Protein AF-A0A7C6FHM4-F1 (afdb_monomer)

Solvent-accessible surface area (backbone atoms only — not comparable to full-atom values): 5747 Å² total; per-residue (Å²): 124,73,86,56,59,83,72,58,63,70,88,65,47,48,72,46,98,88,70,50,69,44,58,54,67,61,53,51,49,55,49,48,68,76,41,45,89,81,53,79,76,85,81,74,75,78,81,74,89,76,47,67,63,65,57,91,90,57,81,46,37,68,28,92,92,43,61,34,72,68,59,45,59,49,34,51,73,76,38,51,66,61,40,53,43,46,60,65,32,91

Sequence (90 aa):
PDLLETKFDKAKLSITEDGTIFGIDEQLTSIKEAYKDLFTPAVVGREPNNTGGTPPGVKNPWSKEHFNLTEQGRLIRKDPALAKQLKNSK

Secondary structure (DSSP, 8-state):
-GGGGGGS-GGG-EE-TTS-EESHHHHHHHHHHHTGGGS----PPPPP----PPPTT---TTSSSS--HHHHHHHHHH-HHHHHHHHH--

pLDDT: mean 82.82, std 9.52, range [57.06, 95.31]

Mean predicted aligned error: 14.18 Å

Foldseek 3Di:
DVPCPVQDDPVQWDADPVRDIPPPVVSVVVCCVVCVVVDDPPPDDDDPLPLPADPPPDQLCLDPVRPDPVVLVVCCVPPVPVSVSSNSND

Radius of gyration: 27.45 Å; Cα contacts (8 Å, |Δi|>4): 52; chains: 1; bounding box: 51×37×61 Å

Structure (mmCIF, N/CA/C/O backbone):
data_AF-A0A7C6FHM4-F1
#
_entry.id   AF-A0A7C6FHM4-F1
#
loop_
_atom_site.group_PDB
_atom_site.id
_atom_site.type_symbol
_atom_site.label_atom_id
_atom_site.label_alt_id
_atom_site.label_comp_id
_atom_site.label_asym_id
_atom_site.label_entity_id
_atom_site.label_seq_id
_atom_site.pdbx_PDB_ins_code
_atom_site.Cartn_x
_atom_site.Cartn_y
_atom_site.Cartn_z
_atom_site.occupancy
_atom_site.B_iso_or_equiv
_atom_site.auth_seq_id
_atom_site.auth_comp_id
_atom_site.auth_asym_id
_atom_site.auth_atom_id
_atom_site.pdbx_PDB_model_num
ATOM 1 N N . PRO A 1 1 ? -18.347 -17.704 12.439 1.00 58.41 1 PRO A N 1
ATOM 2 C CA . PRO A 1 1 ? -18.403 -16.306 12.948 1.00 58.41 1 PRO A CA 1
ATOM 3 C C . PRO A 1 1 ? -18.832 -16.193 14.421 1.00 58.41 1 PRO A C 1
ATOM 5 O O . PRO A 1 1 ? -18.400 -15.265 15.087 1.00 58.41 1 PRO A O 1
ATOM 8 N N . ASP A 1 2 ? -19.583 -17.171 14.935 1.00 70.06 2 ASP A N 1
ATOM 9 C CA . ASP A 1 2 ? -20.155 -17.198 16.297 1.00 70.06 2 ASP A CA 1
ATOM 10 C C . ASP A 1 2 ? -19.128 -17.121 17.460 1.00 70.06 2 ASP A C 1
ATOM 12 O O . ASP A 1 2 ? -19.397 -16.612 18.545 1.00 70.06 2 ASP A O 1
ATOM 16 N N . LEU A 1 3 ? -17.882 -17.559 17.229 1.00 82.44 3 LEU A N 1
ATOM 17 C CA . LEU A 1 3 ? -16.831 -17.623 18.259 1.00 82.44 3 LEU A CA 1
ATOM 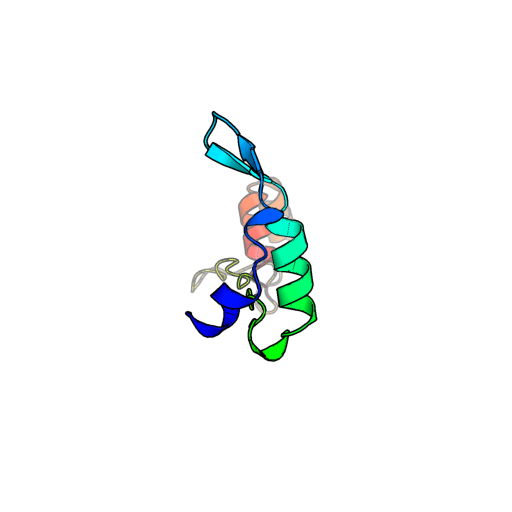18 C C . LEU A 1 3 ? -16.512 -16.265 18.917 1.00 82.44 3 LEU A C 1
ATOM 20 O O . LEU A 1 3 ? -16.144 -16.220 20.092 1.00 82.44 3 LEU A O 1
ATOM 24 N N . LEU A 1 4 ? -16.633 -15.164 18.169 1.00 82.50 4 LEU A N 1
ATOM 25 C CA . LEU A 1 4 ? -16.287 -13.821 18.647 1.00 82.50 4 LEU A CA 1
ATOM 26 C C . LEU A 1 4 ? -17.490 -13.041 19.185 1.00 82.50 4 LEU A C 1
ATOM 28 O O . LEU A 1 4 ? -17.293 -12.024 19.842 1.00 82.50 4 LEU A O 1
ATOM 32 N N . GLU A 1 5 ? -18.720 -13.512 18.970 1.00 81.62 5 GLU A N 1
ATOM 33 C CA . GLU A 1 5 ? -19.932 -12.791 19.385 1.00 81.62 5 GLU A CA 1
ATOM 34 C C . GLU A 1 5 ? -20.012 -12.627 20.906 1.00 81.62 5 GLU A C 1
ATOM 36 O O . GLU A 1 5 ? -20.423 -11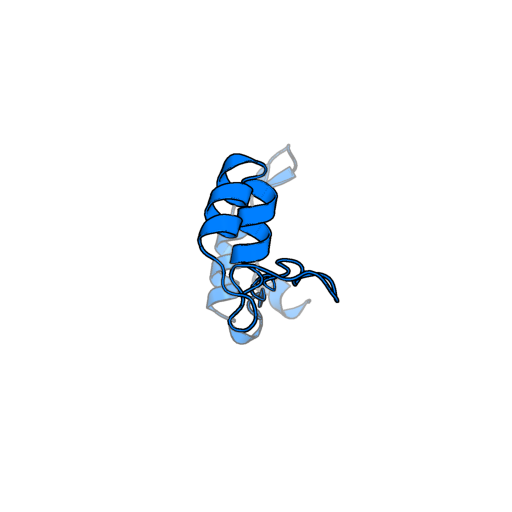.583 21.406 1.00 81.62 5 GLU A O 1
ATOM 41 N N . THR A 1 6 ? -19.522 -13.624 21.647 1.00 83.19 6 THR A N 1
ATOM 42 C CA . THR A 1 6 ? -19.439 -13.597 23.11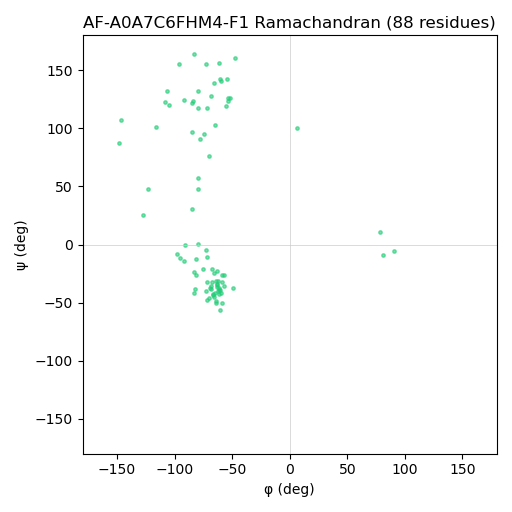7 1.00 83.19 6 THR A CA 1
ATOM 43 C C . THR A 1 6 ? -18.364 -12.654 23.665 1.00 83.19 6 THR A C 1
ATOM 45 O O . THR A 1 6 ? -18.316 -12.420 24.871 1.00 83.19 6 THR A O 1
ATOM 48 N N . LYS A 1 7 ? -17.474 -12.131 22.809 1.00 84.38 7 LYS A N 1
ATOM 49 C CA . LYS A 1 7 ? -16.396 -11.210 23.202 1.00 84.38 7 LYS A CA 1
ATOM 50 C C . LYS A 1 7 ? -16.800 -9.744 23.100 1.00 84.38 7 LYS A C 1
ATOM 52 O O . LYS A 1 7 ? -16.109 -8.906 23.671 1.00 84.38 7 LYS A O 1
ATOM 57 N N . PHE A 1 8 ? -17.904 -9.449 22.418 1.00 87.19 8 PHE A N 1
ATOM 58 C CA . PHE A 1 8 ? -18.467 -8.108 22.377 1.00 87.19 8 PHE A CA 1
ATOM 59 C C . PHE A 1 8 ? -19.352 -7.863 23.597 1.00 87.19 8 PHE A C 1
ATOM 61 O O . PHE A 1 8 ? -20.324 -8.577 23.850 1.00 87.19 8 PHE A O 1
ATOM 68 N N . ASP A 1 9 ? -19.027 -6.811 24.338 1.00 85.69 9 ASP A N 1
ATOM 69 C CA . ASP A 1 9 ? -19.827 -6.333 25.452 1.00 85.69 9 ASP A CA 1
ATOM 70 C C . ASP A 1 9 ? -20.916 -5.397 24.923 1.00 85.69 9 ASP A C 1
ATOM 72 O O . ASP A 1 9 ? -20.693 -4.206 24.684 1.00 85.69 9 ASP A O 1
ATOM 76 N N . LYS A 1 10 ? -22.111 -5.962 24.731 1.00 82.56 10 LYS A N 1
ATOM 77 C CA . LYS A 1 10 ? -23.289 -5.247 24.223 1.00 82.56 10 LYS A CA 1
ATOM 78 C C . LYS A 1 10 ? -23.757 -4.133 25.163 1.00 82.56 10 LYS A C 1
ATOM 80 O O . LYS A 1 10 ? -24.402 -3.205 24.694 1.00 82.56 10 LYS A O 1
ATOM 85 N N . ALA A 1 11 ? -23.427 -4.193 26.457 1.00 82.62 11 ALA A N 1
ATOM 86 C CA . ALA A 1 11 ? -23.793 -3.150 27.416 1.00 82.62 11 ALA A CA 1
ATOM 87 C C . ALA A 1 11 ? -22.923 -1.890 27.273 1.00 82.62 11 ALA A C 1
ATOM 89 O O . ALA A 1 11 ? -23.329 -0.809 27.690 1.00 82.62 11 ALA A O 1
ATOM 90 N N . LYS A 1 12 ? -21.737 -2.024 26.668 1.00 79.88 12 LYS A N 1
ATOM 91 C CA . LYS A 1 12 ? -20.822 -0.912 26.374 1.00 79.88 12 LYS A CA 1
ATOM 92 C C . LYS A 1 12 ? -21.033 -0.293 24.992 1.00 79.88 12 LYS A C 1
ATOM 94 O O . LYS A 1 12 ? -20.314 0.637 24.638 1.00 79.88 12 LYS A O 1
ATOM 99 N N . LEU A 1 13 ? -21.982 -0.805 24.210 1.00 84.69 13 LEU A N 1
ATOM 100 C CA . LEU A 1 13 ? -22.345 -0.236 22.917 1.00 84.69 13 LEU A CA 1
ATOM 101 C C . LEU A 1 13 ? -23.491 0.754 23.113 1.00 84.69 13 LEU A C 1
ATOM 103 O O . LEU A 1 13 ? -24.539 0.394 23.648 1.00 84.69 13 LEU A O 1
ATOM 107 N N . SER A 1 14 ? -23.305 1.992 22.663 1.00 81.69 14 SER A N 1
ATOM 108 C CA . SER A 1 14 ? -24.382 2.980 22.604 1.00 81.69 14 SER A CA 1
ATOM 109 C C . SER A 1 14 ? -24.805 3.195 21.158 1.00 81.69 14 SER A C 1
ATOM 111 O O . SER A 1 14 ? -23.974 3.359 20.266 1.00 81.69 14 SER A O 1
ATOM 113 N N . ILE A 1 15 ? -26.115 3.153 20.930 1.00 84.56 15 ILE A N 1
ATOM 114 C CA . ILE A 1 15 ? -26.733 3.348 19.619 1.00 84.56 15 ILE A CA 1
ATOM 115 C C . ILE A 1 15 ? -27.417 4.709 19.659 1.00 84.56 15 ILE A C 1
ATOM 117 O O . ILE A 1 15 ? -28.243 4.949 20.542 1.00 84.56 15 ILE A O 1
ATOM 121 N N . THR A 1 16 ? -27.060 5.607 18.746 1.00 83.44 16 THR A N 1
ATOM 122 C CA . THR A 1 16 ? -27.777 6.878 18.587 1.00 83.44 16 THR A CA 1
ATOM 123 C C . THR A 1 16 ? -29.017 6.714 17.720 1.00 83.44 16 THR A C 1
ATOM 125 O O . THR A 1 16 ? -29.159 5.731 16.995 1.00 83.44 16 THR A O 1
ATOM 128 N N . GLU A 1 17 ? -29.916 7.698 17.777 1.00 78.06 17 GLU A N 1
ATOM 129 C CA . GLU A 1 17 ? -31.155 7.730 16.984 1.00 78.06 17 GLU A CA 1
ATOM 130 C C . GLU A 1 17 ? -30.893 7.653 15.467 1.00 78.06 17 GLU A C 1
ATOM 132 O O . GLU A 1 17 ? -31.701 7.098 14.728 1.00 78.06 17 GLU A O 1
ATOM 137 N N . ASP A 1 18 ? -29.712 8.095 15.024 1.00 81.06 18 ASP A N 1
ATOM 138 C CA . ASP A 1 18 ? -29.251 8.023 13.632 1.00 81.06 18 ASP A CA 1
ATOM 139 C C . ASP A 1 18 ? -28.713 6.635 13.226 1.00 81.06 18 ASP A C 1
ATOM 141 O O . ASP A 1 18 ? -28.238 6.444 12.107 1.00 81.06 18 ASP A O 1
ATOM 145 N N . GLY A 1 19 ? -28.724 5.660 14.142 1.00 79.81 19 GLY A N 1
ATOM 146 C CA . GLY A 1 19 ? -28.215 4.305 13.914 1.00 79.81 19 GLY A CA 1
ATOM 147 C C . GLY A 1 19 ? -26.690 4.176 13.990 1.00 79.81 19 GLY A C 1
ATOM 148 O O . GLY A 1 19 ? -26.147 3.129 13.635 1.00 79.81 19 GLY A O 1
ATOM 149 N N . THR A 1 20 ? -25.983 5.208 14.464 1.00 82.75 20 THR A N 1
ATOM 150 C CA . THR A 1 20 ? -24.530 5.139 14.688 1.00 82.75 20 THR A CA 1
ATOM 151 C C . THR A 1 20 ? -24.241 4.411 15.998 1.00 82.75 20 THR A C 1
ATOM 153 O O . THR A 1 20 ? -24.839 4.710 17.031 1.00 82.75 20 THR A O 1
ATOM 156 N N . ILE A 1 21 ? -23.318 3.449 15.957 1.00 85.31 21 ILE A N 1
ATOM 157 C CA . ILE A 1 21 ? -22.922 2.639 17.113 1.00 85.31 21 ILE A CA 1
ATOM 158 C C . ILE A 1 21 ? -21.561 3.125 17.612 1.00 85.31 21 ILE A C 1
ATOM 160 O O . ILE A 1 21 ? -20.574 3.055 16.882 1.00 85.31 21 ILE A O 1
ATOM 164 N N . PHE A 1 22 ? -21.491 3.577 18.860 1.00 86.31 22 PHE A N 1
ATOM 165 C CA . PHE A 1 22 ? -20.240 3.955 19.518 1.00 86.31 22 PHE A CA 1
ATOM 166 C C . PHE A 1 22 ? -19.686 2.811 20.375 1.00 86.31 22 PHE A C 1
ATOM 168 O O . PHE A 1 22 ? -20.415 1.924 20.820 1.00 86.31 22 PHE A O 1
ATOM 175 N N . GLY A 1 23 ? -18.367 2.821 20.596 1.00 85.00 23 GLY A N 1
ATOM 176 C CA . GLY A 1 23 ? -17.659 1.817 21.404 1.00 85.00 23 GLY A CA 1
ATOM 177 C C . GLY A 1 23 ? -17.351 0.504 20.675 1.00 85.00 23 GLY A C 1
ATOM 178 O O . GLY A 1 23 ? -16.582 -0.312 21.181 1.00 85.00 23 GLY A O 1
ATOM 179 N N . ILE A 1 24 ? -17.891 0.303 19.469 1.00 89.75 24 ILE A N 1
ATOM 180 C CA . ILE A 1 24 ? -17.642 -0.905 18.673 1.00 89.75 24 ILE A CA 1
ATOM 181 C C . ILE A 1 24 ? -16.196 -0.984 18.165 1.00 89.75 24 ILE A C 1
ATOM 183 O O . ILE A 1 24 ? -15.598 -2.059 18.191 1.00 89.75 24 ILE A O 1
ATOM 187 N N . ASP A 1 25 ? -15.605 0.147 17.773 1.00 88.25 25 ASP A N 1
ATOM 188 C CA . ASP A 1 25 ? -14.242 0.200 17.231 1.00 88.25 25 ASP A CA 1
ATOM 189 C C . ASP A 1 25 ? -13.177 -0.111 18.288 1.00 88.25 25 ASP A C 1
ATOM 191 O O . ASP A 1 25 ? -12.195 -0.803 18.006 1.00 88.25 25 ASP A O 1
ATOM 195 N N . GLU A 1 26 ? -13.386 0.355 19.522 1.00 89.62 26 GLU A N 1
ATOM 196 C CA . GLU A 1 26 ? -12.500 0.075 20.655 1.00 89.62 26 GLU A CA 1
ATOM 197 C C . GLU A 1 26 ? -12.496 -1.425 20.967 1.00 89.62 26 GLU A C 1
ATOM 199 O O . GLU A 1 26 ? -11.439 -2.058 20.990 1.00 89.62 26 GLU A O 1
ATOM 204 N N . GLN A 1 27 ? -13.686 -2.025 21.094 1.00 90.25 27 GLN A N 1
ATOM 205 C CA . GLN A 1 27 ? -13.821 -3.464 21.326 1.00 90.25 27 GLN A CA 1
ATOM 206 C C . GLN A 1 27 ? -13.234 -4.288 20.175 1.00 90.25 27 GLN A C 1
ATOM 208 O O . GLN A 1 27 ? -12.518 -5.264 20.411 1.00 90.25 27 GLN A O 1
ATOM 213 N N . LEU A 1 28 ? -13.485 -3.885 18.925 1.00 89.69 28 LEU A N 1
ATOM 214 C CA . LEU A 1 28 ? -12.930 -4.552 17.751 1.00 89.69 28 LEU A CA 1
ATOM 215 C C . LEU A 1 28 ? -11.398 -4.494 17.741 1.00 89.69 28 LEU A C 1
ATOM 217 O O . LEU A 1 28 ? -10.755 -5.477 17.373 1.00 89.69 28 LEU A O 1
ATOM 221 N N . THR A 1 29 ? -10.810 -3.371 18.154 1.00 89.69 29 THR A N 1
ATOM 222 C CA . THR A 1 29 ? -9.354 -3.209 18.254 1.00 89.69 29 THR A CA 1
ATOM 223 C C . THR A 1 29 ? -8.777 -4.157 19.301 1.00 89.69 29 THR A C 1
ATOM 225 O O . THR A 1 29 ? -7.874 -4.929 18.982 1.00 89.69 29 THR A O 1
ATOM 228 N N . SER A 1 30 ? -9.357 -4.208 20.504 1.00 89.44 30 SER A N 1
ATOM 229 C CA . SER A 1 30 ? -8.921 -5.142 21.551 1.00 89.44 30 SER A CA 1
ATOM 230 C C . SER A 1 30 ? -9.047 -6.612 21.130 1.00 89.44 30 SER A C 1
ATOM 232 O O . SER A 1 30 ? -8.155 -7.414 21.404 1.00 89.44 30 SER A O 1
ATOM 234 N N . ILE A 1 31 ? -10.118 -6.984 20.420 1.00 89.44 31 ILE A N 1
ATOM 235 C CA . ILE A 1 31 ? -10.302 -8.347 19.895 1.00 89.44 31 ILE A CA 1
ATOM 236 C C . ILE A 1 31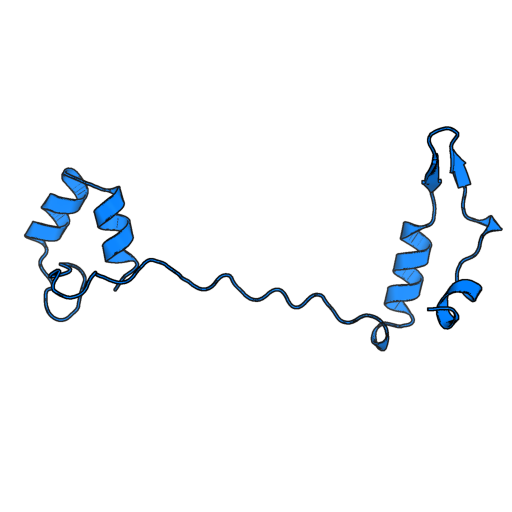 ? -9.259 -8.659 18.810 1.00 89.44 31 ILE A C 1
ATOM 238 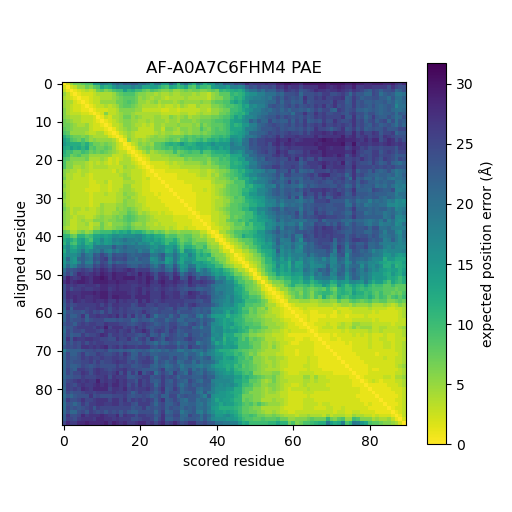O O . ILE A 1 31 ? -8.671 -9.740 18.822 1.00 89.44 31 ILE A O 1
ATOM 242 N N . LYS A 1 32 ? -8.976 -7.723 17.896 1.00 88.69 32 LYS A N 1
ATOM 243 C CA . LYS A 1 32 ? -7.928 -7.892 16.873 1.00 88.69 32 LYS A CA 1
ATOM 244 C C . LYS A 1 32 ? -6.541 -8.073 17.482 1.00 88.69 32 LYS A C 1
ATOM 246 O O . LYS A 1 32 ? -5.757 -8.869 16.974 1.00 88.69 32 LYS A O 1
ATOM 251 N N . GLU A 1 33 ? -6.240 -7.367 18.568 1.00 87.38 33 GLU A N 1
ATOM 252 C CA . GLU A 1 33 ? -4.967 -7.505 19.276 1.00 87.38 33 GLU A CA 1
ATOM 253 C C . GLU A 1 33 ? -4.853 -8.812 20.063 1.00 87.38 33 GLU A C 1
ATOM 255 O O . GLU A 1 33 ? -3.786 -9.427 20.056 1.00 87.38 33 GLU A O 1
ATOM 260 N N . ALA A 1 34 ? -5.934 -9.250 20.714 1.00 88.88 34 ALA A N 1
ATOM 261 C CA . ALA A 1 34 ? -5.956 -10.487 21.492 1.00 88.88 34 ALA A CA 1
ATOM 262 C C . ALA A 1 34 ? -5.935 -11.746 20.609 1.00 88.88 34 ALA A C 1
ATOM 264 O O . ALA A 1 34 ? -5.362 -12.760 21.000 1.00 88.88 34 ALA A O 1
ATOM 265 N N . TYR A 1 35 ? -6.534 -11.681 19.415 1.00 88.38 35 TYR A N 1
ATOM 266 C CA . TYR A 1 35 ? -6.695 -12.822 18.510 1.00 88.38 35 TYR A CA 1
ATOM 267 C C . TYR A 1 35 ? -6.087 -12.561 17.127 1.00 88.38 35 TYR A C 1
ATOM 269 O O . TYR A 1 35 ? -6.732 -12.820 16.113 1.00 88.38 35 TYR A O 1
ATOM 277 N N . LYS A 1 36 ? -4.848 -12.056 17.069 1.00 86.56 36 LYS A N 1
ATOM 278 C CA . LYS A 1 36 ? -4.158 -11.692 15.811 1.00 86.56 36 LYS A CA 1
ATOM 279 C C . LYS A 1 36 ? -4.200 -12.793 14.750 1.00 86.56 36 LYS A C 1
ATOM 281 O O . LYS A 1 36 ? -4.402 -12.493 13.581 1.00 86.56 36 LYS A O 1
ATOM 286 N N . ASP A 1 37 ? -4.094 -14.053 15.161 1.00 84.75 37 ASP A N 1
ATOM 287 C CA . ASP A 1 37 ? -4.099 -15.204 14.251 1.00 84.75 37 ASP A CA 1
ATOM 288 C C . ASP A 1 37 ? -5.452 -15.430 13.551 1.00 84.75 37 ASP A C 1
ATOM 290 O O . ASP A 1 37 ? -5.507 -16.054 12.494 1.00 84.75 37 ASP A O 1
ATOM 294 N N . LEU A 1 38 ? -6.551 -14.906 14.109 1.00 87.44 38 LEU A N 1
ATOM 295 C CA . LEU A 1 38 ? -7.878 -14.961 13.487 1.00 87.44 38 LEU A CA 1
ATOM 296 C C . LEU A 1 38 ? -8.083 -13.865 12.432 1.00 87.44 38 LEU A C 1
ATOM 298 O O . LEU A 1 38 ? -9.049 -13.924 11.670 1.00 87.44 38 LEU A O 1
ATOM 302 N N . PHE A 1 39 ? -7.193 -12.870 12.375 1.00 86.94 39 PHE A N 1
ATOM 303 C CA . PHE A 1 39 ? -7.271 -11.752 11.443 1.00 86.94 39 PHE A CA 1
ATOM 304 C C . PHE A 1 39 ? -6.079 -11.784 10.493 1.00 86.94 39 PHE A C 1
ATOM 306 O O . PHE A 1 39 ? -4.981 -11.330 10.807 1.00 86.94 39 PHE A O 1
ATOM 313 N N . THR A 1 40 ? -6.301 -12.271 9.277 1.00 79.88 40 THR A N 1
ATOM 314 C CA . THR A 1 40 ? -5.299 -12.142 8.219 1.00 79.88 40 THR A CA 1
ATOM 315 C C . THR A 1 40 ? -5.169 -10.673 7.811 1.00 79.88 40 THR A C 1
ATOM 317 O O . THR A 1 40 ? -6.189 -10.054 7.484 1.00 79.88 40 THR A O 1
ATOM 320 N N . PRO A 1 41 ? -3.954 -10.093 7.784 1.00 78.31 41 PRO A N 1
ATOM 321 C CA . PRO A 1 41 ? -3.768 -8.755 7.246 1.00 78.31 41 PRO A CA 1
ATOM 322 C C . PRO A 1 41 ? -4.197 -8.736 5.778 1.00 78.31 41 PRO A C 1
ATOM 324 O O . PRO A 1 41 ? -3.949 -9.686 5.033 1.00 78.31 41 PRO A O 1
ATOM 327 N N . ALA A 1 42 ? -4.828 -7.643 5.351 1.00 77.00 42 ALA A N 1
ATOM 328 C CA . ALA A 1 42 ? -5.107 -7.430 3.941 1.00 77.00 42 ALA A CA 1
ATOM 329 C C . ALA A 1 42 ? -3.769 -7.285 3.201 1.00 77.00 42 ALA A C 1
ATOM 331 O O . ALA A 1 42 ? -3.106 -6.251 3.284 1.00 77.00 42 ALA A O 1
ATOM 332 N N . VAL A 1 43 ? -3.347 -8.341 2.505 1.00 75.31 43 VAL A N 1
ATOM 333 C CA . VAL A 1 43 ? -2.162 -8.294 1.649 1.00 75.31 43 VAL A CA 1
ATOM 334 C C . VAL A 1 43 ? -2.565 -7.587 0.364 1.00 75.31 43 VAL A C 1
ATOM 336 O O . VAL A 1 43 ? -3.035 -8.206 -0.588 1.00 75.31 43 VAL A O 1
ATOM 339 N N . VAL A 1 44 ? -2.409 -6.268 0.342 1.00 79.88 44 VAL A N 1
ATOM 340 C CA . VAL A 1 44 ? -2.474 -5.510 -0.906 1.00 79.88 44 VAL A CA 1
ATOM 341 C C . VAL A 1 44 ? -1.133 -5.653 -1.618 1.00 79.88 44 VAL A C 1
ATOM 343 O O . VAL A 1 44 ? -0.079 -5.285 -1.094 1.00 79.88 44 VAL A O 1
ATOM 346 N N . GLY A 1 45 ? -1.157 -6.249 -2.809 1.00 76.00 45 GLY A N 1
ATOM 347 C CA . GLY A 1 45 ? -0.005 -6.214 -3.702 1.00 76.00 45 GLY A CA 1
ATOM 348 C C . GLY A 1 45 ? 0.320 -4.769 -4.086 1.00 76.00 45 GLY A C 1
ATOM 349 O O . GLY A 1 45 ? -0.547 -3.896 -4.062 1.00 76.00 45 GLY A O 1
ATOM 350 N N . ARG A 1 46 ? 1.571 -4.502 -4.469 1.00 79.31 46 ARG A N 1
ATOM 351 C CA . ARG A 1 46 ? 1.874 -3.256 -5.184 1.00 79.31 46 ARG A CA 1
ATOM 352 C C . ARG A 1 46 ? 1.180 -3.311 -6.538 1.00 79.31 46 ARG A C 1
ATOM 354 O O . ARG A 1 46 ? 1.215 -4.358 -7.185 1.00 79.31 46 ARG A O 1
ATOM 361 N N . GLU A 1 47 ? 0.597 -2.196 -6.972 1.00 73.75 47 GLU A N 1
ATOM 362 C CA . GLU A 1 47 ? 0.126 -2.087 -8.350 1.00 73.75 47 GLU A CA 1
ATOM 363 C C . GLU A 1 47 ? 1.292 -2.437 -9.292 1.00 73.75 47 GLU A C 1
ATOM 365 O O . GLU A 1 47 ? 2.390 -1.885 -9.135 1.00 73.75 47 GLU A O 1
ATOM 370 N N . PRO A 1 48 ? 1.115 -3.395 -10.221 1.00 69.25 48 PRO A N 1
ATOM 371 C CA . PRO A 1 48 ? 2.158 -3.709 -11.181 1.00 69.25 48 PRO A CA 1
ATOM 372 C C . PRO A 1 48 ? 2.466 -2.450 -11.989 1.00 69.25 48 PRO A C 1
ATOM 374 O O . PRO A 1 48 ? 1.560 -1.699 -12.355 1.00 69.25 48 PRO A O 1
ATOM 377 N N . ASN A 1 49 ? 3.747 -2.220 -12.281 1.00 65.00 49 ASN A N 1
ATOM 378 C CA . ASN A 1 49 ? 4.172 -1.107 -13.123 1.00 65.00 49 ASN A CA 1
ATOM 379 C C . ASN A 1 49 ? 3.741 -1.365 -14.581 1.00 65.00 49 ASN A C 1
ATOM 381 O O . ASN A 1 49 ? 4.545 -1.738 -15.431 1.00 65.00 49 ASN A O 1
ATOM 385 N N . ASN A 1 50 ? 2.450 -1.184 -14.863 1.00 58.38 50 ASN A N 1
ATOM 386 C CA . ASN A 1 50 ? 1.819 -1.320 -16.173 1.00 58.38 50 ASN A CA 1
ATOM 387 C C . ASN A 1 50 ? 2.068 -0.067 -17.026 1.00 58.38 50 ASN A C 1
ATOM 389 O O . ASN A 1 50 ? 1.153 0.496 -17.624 1.00 58.38 50 ASN A O 1
ATOM 393 N N . THR A 1 51 ? 3.315 0.403 -17.101 1.00 60.00 51 THR A N 1
ATOM 394 C CA . THR A 1 51 ? 3.704 1.526 -17.967 1.00 60.00 51 THR A CA 1
ATOM 395 C C . THR A 1 51 ? 3.871 1.056 -19.406 1.00 60.00 51 THR A C 1
ATOM 397 O O . THR A 1 51 ? 4.970 1.186 -19.942 1.00 60.00 51 THR A O 1
ATOM 400 N N . GLY A 1 52 ? 2.798 0.470 -19.968 1.00 57.06 52 GLY A N 1
ATOM 401 C CA . GLY A 1 52 ? 2.647 -0.052 -21.331 1.00 57.06 52 GLY A CA 1
ATOM 402 C C . GLY A 1 52 ? 3.942 -0.019 -22.124 1.00 57.06 52 GLY A C 1
ATOM 403 O O . GLY A 1 52 ? 4.348 1.057 -22.565 1.00 57.06 52 GLY A O 1
ATOM 404 N N . GLY A 1 53 ? 4.611 -1.172 -22.221 1.00 61.88 53 GLY A N 1
ATOM 405 C CA . GLY A 1 53 ? 5.899 -1.303 -22.895 1.00 61.88 53 GLY A CA 1
ATOM 406 C C . GLY A 1 53 ? 5.908 -0.639 -24.273 1.00 61.88 53 GLY A C 1
ATOM 407 O O . GLY A 1 53 ? 4.862 -0.387 -24.873 1.00 61.88 53 GLY A O 1
ATOM 408 N N . THR A 1 54 ? 7.103 -0.358 -24.787 1.00 65.75 54 THR A N 1
ATOM 409 C CA . THR A 1 54 ? 7.243 0.179 -26.144 1.00 65.75 54 THR A CA 1
ATOM 410 C C . THR A 1 54 ? 6.502 -0.751 -27.119 1.00 65.75 54 THR A C 1
ATOM 412 O O . THR A 1 54 ? 6.808 -1.946 -27.121 1.00 65.75 54 THR A O 1
ATOM 415 N N . PRO A 1 55 ? 5.528 -0.264 -27.915 1.00 65.88 55 PRO A N 1
ATOM 416 C CA . PRO A 1 55 ? 4.814 -1.116 -28.858 1.00 65.88 55 PRO A CA 1
ATOM 417 C C . PRO A 1 55 ? 5.800 -1.843 -29.786 1.00 65.88 55 PRO A C 1
ATOM 419 O O . PRO A 1 55 ? 6.806 -1.237 -30.180 1.00 65.88 55 PRO A O 1
ATOM 422 N N . PRO A 1 56 ? 5.545 -3.112 -30.155 1.00 63.84 56 PRO A N 1
ATOM 423 C CA . PRO A 1 56 ? 6.433 -3.864 -31.035 1.00 63.84 56 PRO A CA 1
ATOM 424 C C . PRO A 1 56 ? 6.728 -3.075 -32.318 1.00 63.84 56 PRO A C 1
ATOM 426 O O . PRO A 1 56 ? 5.811 -2.615 -32.994 1.00 63.84 56 PRO A O 1
ATOM 429 N N . GLY A 1 57 ? 8.011 -2.885 -32.635 1.00 69.56 57 GLY A N 1
ATOM 430 C CA . GLY A 1 57 ? 8.461 -2.146 -33.822 1.00 69.56 57 GLY A CA 1
ATOM 431 C C . GLY A 1 57 ? 8.688 -0.640 -33.630 1.00 69.56 57 GLY A C 1
ATOM 432 O O . GLY A 1 57 ? 9.221 0.006 -34.533 1.00 69.56 57 GLY A O 1
ATOM 433 N N . VAL A 1 58 ? 8.362 -0.062 -32.468 1.00 76.38 58 VAL A N 1
ATOM 434 C CA . VAL A 1 58 ? 8.697 1.338 -32.164 1.00 76.38 58 VAL A CA 1
ATOM 435 C C . VAL A 1 58 ? 10.122 1.421 -31.610 1.00 76.38 58 VAL A C 1
ATOM 437 O O . VAL A 1 58 ? 10.445 0.835 -30.581 1.00 76.38 58 VAL A O 1
ATOM 440 N N . LYS A 1 59 ? 10.996 2.190 -32.271 1.00 83.44 59 LYS A N 1
ATOM 441 C CA . LYS A 1 59 ? 12.362 2.446 -31.788 1.00 83.44 59 LYS A CA 1
ATOM 442 C C . LYS A 1 59 ? 12.323 3.431 -30.621 1.00 83.44 59 LYS A C 1
ATOM 444 O O . LYS A 1 59 ? 12.279 4.641 -30.834 1.00 83.44 59 LYS A O 1
ATOM 449 N N . ASN A 1 60 ? 12.317 2.923 -29.390 1.00 87.56 60 ASN A N 1
ATOM 450 C CA . ASN A 1 60 ? 12.328 3.764 -28.194 1.00 87.56 60 ASN A CA 1
ATOM 451 C C . ASN A 1 60 ? 13.710 4.418 -28.008 1.00 87.56 60 ASN A C 1
ATOM 453 O O . ASN A 1 60 ? 14.682 3.703 -27.746 1.00 87.56 60 ASN A O 1
ATOM 457 N N . PRO A 1 61 ? 13.816 5.759 -28.047 1.00 91.38 61 PRO A N 1
ATOM 458 C CA . PRO A 1 61 ? 15.098 6.439 -27.945 1.00 91.38 61 PRO A CA 1
ATOM 459 C C . PRO A 1 61 ? 15.717 6.406 -26.538 1.00 91.38 61 PRO A C 1
ATOM 461 O O . PRO A 1 61 ? 16.843 6.870 -26.379 1.00 91.38 61 PRO A O 1
ATOM 464 N N . TRP A 1 62 ? 15.027 5.868 -25.524 1.00 90.00 62 TRP A N 1
ATOM 465 C CA . TRP A 1 62 ?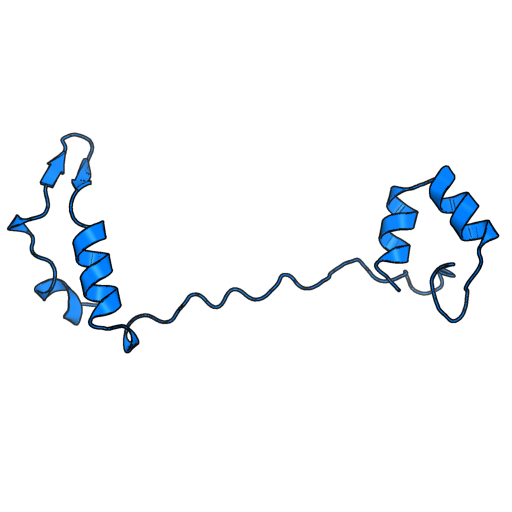 15.555 5.569 -24.184 1.00 90.00 62 TRP A CA 1
ATOM 466 C C . TRP A 1 62 ? 15.973 4.102 -23.989 1.00 90.00 62 TRP A C 1
ATOM 468 O O . TRP A 1 62 ? 16.565 3.795 -22.953 1.00 90.00 62 TRP A O 1
ATOM 478 N N . SER A 1 63 ? 15.682 3.216 -24.948 1.00 88.50 63 SER A N 1
ATOM 479 C CA . SER A 1 63 ? 16.094 1.806 -24.899 1.00 88.50 63 SER A CA 1
ATOM 480 C C . SER A 1 63 ? 17.597 1.647 -25.147 1.00 88.50 63 SER A C 1
ATOM 482 O O . SER A 1 63 ? 18.217 2.490 -25.796 1.00 88.50 63 SER A O 1
ATOM 484 N N . LYS A 1 64 ? 18.193 0.550 -24.660 1.00 85.94 64 LYS A N 1
ATOM 485 C CA . LYS A 1 64 ? 19.627 0.261 -24.863 1.00 85.94 64 LYS A CA 1
ATOM 486 C C . LYS A 1 64 ? 19.992 0.063 -26.339 1.00 85.94 64 LYS A C 1
ATOM 488 O O . LYS A 1 64 ? 21.081 0.446 -26.746 1.00 85.94 64 LYS A O 1
ATOM 493 N N . GLU A 1 65 ? 19.084 -0.502 -27.131 1.00 86.81 65 GLU A N 1
ATOM 494 C CA . GLU A 1 65 ? 19.310 -0.824 -28.547 1.00 86.81 65 GLU A CA 1
ATOM 495 C C . GLU A 1 65 ? 19.123 0.381 -29.483 1.00 86.81 65 GLU A C 1
ATOM 497 O O . GLU A 1 65 ? 19.711 0.433 -30.563 1.00 86.81 65 GLU A O 1
ATOM 502 N N . HIS A 1 66 ? 18.312 1.368 -29.086 1.00 88.50 66 HIS A N 1
ATOM 503 C CA . HIS A 1 66 ? 17.949 2.513 -29.933 1.00 88.50 66 HIS A CA 1
ATOM 504 C C . HIS A 1 66 ? 18.202 3.871 -29.272 1.00 88.50 66 HIS A C 1
ATOM 506 O O . HIS A 1 66 ? 17.560 4.860 -29.629 1.00 88.50 66 HIS A O 1
ATOM 512 N N . PHE A 1 67 ? 19.134 3.939 -28.320 1.00 92.06 67 PHE A N 1
ATOM 513 C CA . PHE A 1 67 ? 19.430 5.158 -27.574 1.00 92.06 67 PHE A CA 1
ATOM 514 C C . PHE A 1 67 ? 19.784 6.341 -28.498 1.00 92.06 67 PHE A C 1
ATOM 516 O O . PHE A 1 67 ? 20.765 6.286 -29.239 1.00 92.06 67 PHE A O 1
ATOM 523 N N . ASN A 1 68 ? 19.005 7.430 -28.443 1.00 93.75 68 ASN A N 1
ATOM 524 C CA . ASN A 1 68 ? 19.219 8.620 -29.278 1.00 93.75 68 ASN A CA 1
ATOM 525 C C . ASN A 1 68 ? 18.832 9.925 -28.556 1.00 93.75 68 ASN A C 1
ATOM 527 O O . ASN A 1 68 ? 17.653 10.248 -28.417 1.00 93.75 68 ASN A O 1
ATOM 531 N N . LEU A 1 69 ? 19.832 10.714 -28.148 1.00 94.25 69 LEU A N 1
ATOM 532 C CA . LEU A 1 69 ? 19.656 11.975 -27.406 1.00 94.25 69 LEU A CA 1
ATOM 533 C C . LEU A 1 69 ? 18.890 13.058 -28.184 1.00 94.25 69 LEU A C 1
ATOM 535 O O . LEU A 1 69 ? 18.100 13.798 -27.594 1.00 94.25 69 LEU A O 1
ATOM 539 N N . THR A 1 70 ? 19.089 13.148 -29.498 1.00 95.31 70 THR A N 1
ATOM 540 C CA . THR A 1 70 ? 18.406 14.136 -30.344 1.00 95.31 70 THR A CA 1
ATOM 541 C C . THR A 1 70 ? 16.910 13.850 -30.394 1.00 95.31 70 THR A C 1
ATOM 543 O O . THR A 1 70 ? 16.093 14.749 -30.180 1.00 95.31 70 THR A O 1
ATOM 546 N N . GLU A 1 71 ? 16.543 12.583 -30.588 1.00 92.88 71 GLU A N 1
ATOM 547 C CA . GLU A 1 71 ? 15.144 12.156 -30.611 1.00 92.88 71 GLU A CA 1
ATOM 548 C C . GLU A 1 71 ? 14.481 12.274 -29.236 1.00 92.88 71 GLU A C 1
ATOM 550 O O . GLU A 1 71 ? 13.329 12.701 -29.158 1.00 92.88 71 GLU A O 1
ATOM 555 N N . GLN A 1 72 ? 15.209 12.015 -28.144 1.00 93.56 72 GLN A N 1
ATOM 556 C CA . GLN A 1 72 ? 14.717 12.298 -26.790 1.00 93.56 72 GLN A CA 1
ATOM 557 C C . GLN A 1 72 ? 14.384 13.786 -26.625 1.00 93.56 72 GLN A C 1
ATOM 559 O O . GLN A 1 72 ? 13.278 14.129 -26.211 1.00 93.56 72 GLN A O 1
ATOM 564 N N . GLY A 1 73 ? 15.305 14.683 -26.992 1.00 94.94 73 GLY A N 1
ATOM 565 C CA . GLY A 1 73 ? 15.091 16.130 -26.903 1.00 94.94 73 GLY A CA 1
ATOM 566 C C . GLY A 1 73 ? 13.962 16.629 -27.809 1.00 94.94 73 GLY A C 1
ATOM 567 O O . GLY A 1 73 ? 13.270 17.591 -27.471 1.00 94.94 73 GLY A O 1
ATOM 568 N N . ARG A 1 74 ? 13.744 15.977 -28.955 1.00 95.00 74 ARG A N 1
ATOM 569 C CA . ARG A 1 74 ? 12.610 16.257 -29.841 1.00 95.00 74 ARG A CA 1
ATOM 570 C C . ARG A 1 74 ? 11.290 15.806 -29.217 1.00 95.00 74 ARG A C 1
ATOM 572 O O . ARG A 1 74 ? 10.331 16.572 -29.247 1.00 95.00 74 ARG A O 1
ATOM 579 N N . LEU A 1 75 ? 11.232 14.598 -28.657 1.00 92.56 75 LEU A N 1
ATOM 580 C CA . LEU A 1 75 ? 10.030 14.049 -28.024 1.00 92.56 75 LEU A CA 1
ATOM 581 C C . LEU A 1 75 ? 9.653 14.816 -26.759 1.00 92.56 75 LEU A C 1
ATOM 583 O O . LEU A 1 75 ? 8.498 15.182 -26.621 1.00 92.56 75 LEU A O 1
ATOM 587 N N . ILE A 1 76 ? 10.616 15.162 -25.902 1.00 94.69 76 ILE A N 1
ATOM 588 C CA . ILE A 1 76 ? 10.360 15.957 -24.689 1.00 94.69 76 ILE A CA 1
ATOM 589 C C . ILE A 1 76 ? 9.696 17.301 -25.027 1.00 94.69 76 ILE A C 1
ATOM 591 O O . ILE A 1 76 ? 8.843 17.765 -24.278 1.00 94.69 76 ILE A O 1
ATOM 595 N N . ARG A 1 77 ? 10.066 17.920 -26.158 1.00 95.25 77 ARG A N 1
ATOM 596 C CA . ARG A 1 77 ? 9.482 19.194 -26.606 1.00 95.25 77 ARG A CA 1
ATOM 597 C C . ARG A 1 77 ? 8.151 19.033 -27.341 1.00 95.25 77 ARG A C 1
ATOM 599 O O . ARG A 1 77 ? 7.294 19.894 -27.195 1.00 95.25 77 ARG A O 1
ATOM 606 N N . LYS A 1 78 ? 7.996 17.991 -28.166 1.00 94.81 78 LYS A N 1
ATOM 607 C CA . LYS A 1 78 ? 6.784 17.786 -28.980 1.00 94.81 78 LYS A CA 1
ATOM 608 C C . LYS A 1 78 ? 5.650 17.112 -28.208 1.00 94.81 78 LYS A C 1
ATOM 610 O O . LYS A 1 78 ? 4.505 17.500 -28.381 1.00 94.81 78 LYS A O 1
ATOM 615 N N . ASP A 1 79 ? 5.975 16.101 -27.409 1.00 91.19 79 ASP A N 1
ATOM 616 C CA . ASP A 1 79 ? 5.021 15.309 -26.635 1.00 91.19 79 ASP A CA 1
ATOM 617 C C . ASP A 1 79 ? 5.671 14.816 -25.321 1.00 91.19 79 ASP A C 1
ATOM 619 O O . ASP A 1 79 ? 6.250 13.720 -25.254 1.00 91.19 79 ASP A O 1
ATOM 623 N N . PRO A 1 80 ? 5.607 15.630 -24.252 1.00 89.25 80 PRO A N 1
ATOM 624 C CA . PRO A 1 80 ? 6.177 15.267 -22.959 1.00 89.25 80 PRO A CA 1
ATOM 625 C C . PRO A 1 80 ? 5.470 14.069 -22.302 1.00 89.25 80 PRO A C 1
ATOM 627 O O . PRO A 1 80 ? 6.094 13.372 -21.496 1.00 89.25 80 PRO A O 1
ATOM 630 N N . ALA A 1 81 ? 4.203 13.796 -22.638 1.00 87.56 81 ALA A N 1
ATOM 631 C CA . ALA A 1 81 ? 3.466 12.655 -22.100 1.00 87.56 81 ALA A CA 1
ATOM 632 C C . ALA A 1 81 ? 3.994 11.341 -22.694 1.00 87.56 81 ALA A C 1
ATOM 634 O O . ALA A 1 81 ? 4.347 10.425 -21.944 1.00 87.56 81 ALA A O 1
ATOM 635 N N . LEU A 1 82 ? 4.168 11.291 -24.019 1.00 86.19 82 LEU A N 1
ATOM 63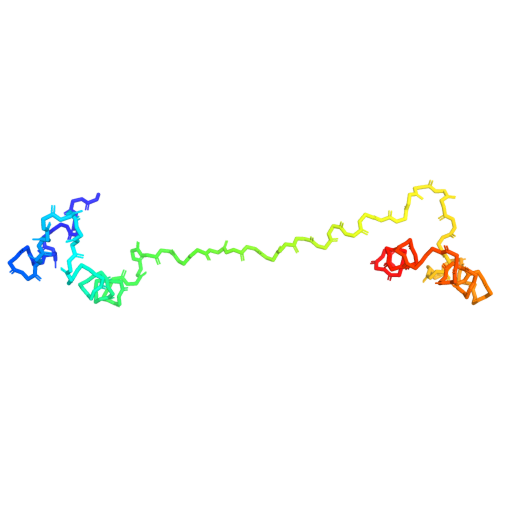6 C CA . LEU A 1 82 ? 4.777 10.155 -24.710 1.00 86.19 82 LEU A CA 1
ATOM 637 C C . LEU A 1 82 ? 6.232 9.934 -24.272 1.00 86.19 82 LEU A C 1
ATOM 639 O O . LEU A 1 82 ? 6.647 8.798 -24.043 1.00 86.19 82 LEU A O 1
ATOM 643 N N . ALA A 1 83 ? 7.007 11.008 -24.088 1.00 88.44 83 ALA A N 1
ATOM 644 C CA . ALA A 1 83 ? 8.372 10.913 -23.570 1.00 88.44 83 ALA A CA 1
ATOM 64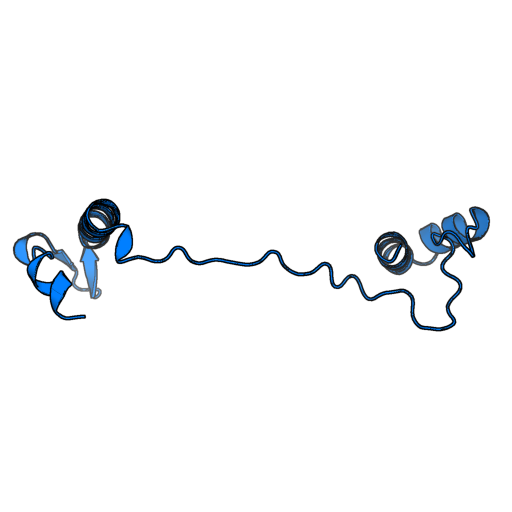5 C C . ALA A 1 83 ? 8.422 10.276 -22.169 1.00 88.44 83 ALA A C 1
ATOM 647 O O . ALA A 1 83 ? 9.279 9.432 -21.898 1.00 88.44 83 ALA A O 1
ATOM 648 N N . LYS A 1 84 ? 7.492 10.645 -21.277 1.00 88.12 84 LYS A N 1
ATOM 649 C CA . LYS A 1 84 ? 7.385 10.063 -19.931 1.00 88.12 84 LYS A CA 1
ATOM 650 C C . LYS A 1 84 ? 7.017 8.582 -19.988 1.00 88.12 84 LYS A C 1
ATOM 652 O O . LYS A 1 84 ? 7.608 7.795 -19.253 1.00 88.12 84 LYS A O 1
ATOM 657 N N . GLN A 1 85 ? 6.096 8.204 -20.874 1.00 84.69 85 GLN A N 1
ATOM 658 C CA . GLN A 1 85 ? 5.730 6.806 -21.082 1.00 84.69 85 GLN A CA 1
ATOM 659 C C . GLN A 1 85 ? 6.943 5.991 -21.545 1.00 84.69 85 GLN A C 1
A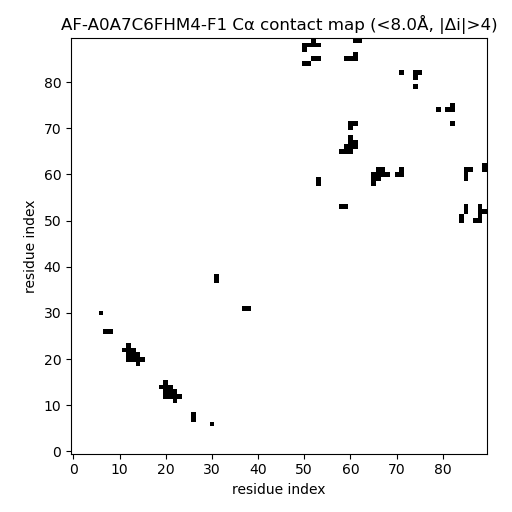TOM 661 O O . GLN A 1 85 ? 7.358 5.079 -20.840 1.00 84.69 85 GLN A O 1
ATOM 666 N N . LEU A 1 86 ? 7.592 6.385 -22.644 1.00 85.50 86 LEU A N 1
ATOM 667 C CA . LEU A 1 86 ? 8.743 5.664 -23.202 1.00 85.50 86 LEU A CA 1
ATOM 668 C C . LEU A 1 86 ? 9.951 5.606 -22.251 1.00 85.50 86 LEU A C 1
ATOM 670 O O . LEU A 1 86 ? 10.688 4.620 -22.253 1.00 85.50 86 LEU A O 1
ATOM 674 N N . LYS A 1 87 ? 10.152 6.633 -21.413 1.00 85.50 87 LYS A N 1
ATOM 675 C CA . LYS A 1 87 ? 11.184 6.642 -20.362 1.00 85.50 87 LYS A CA 1
ATOM 676 C C . LYS A 1 87 ? 10.892 5.637 -19.244 1.00 85.50 87 LYS A C 1
ATOM 678 O O . LYS A 1 87 ? 11.836 5.124 -18.645 1.00 85.50 87 LYS A O 1
ATOM 683 N N . ASN A 1 88 ? 9.618 5.387 -18.953 1.00 81.75 88 ASN A N 1
ATOM 684 C CA . ASN A 1 88 ? 9.190 4.392 -17.971 1.00 81.75 88 ASN A CA 1
ATOM 685 C C . ASN A 1 88 ? 9.146 2.977 -18.571 1.00 81.75 88 ASN A C 1
ATOM 687 O O . ASN A 1 88 ? 9.299 2.006 -17.841 1.00 81.75 88 ASN A O 1
ATOM 691 N N . SER A 1 89 ? 9.006 2.866 -19.893 1.00 73.06 89 SER A N 1
ATOM 692 C CA . SER A 1 89 ? 9.072 1.620 -20.670 1.00 73.06 89 SER A CA 1
ATOM 693 C C . SER A 1 89 ? 10.509 1.204 -21.058 1.00 73.06 89 SER A C 1
ATOM 695 O O . SER A 1 89 ? 10.699 0.653 -22.146 1.00 73.06 89 SER A O 1
ATOM 697 N N . LYS A 1 90 ? 11.509 1.544 -20.229 1.00 60.28 90 LYS A N 1
ATOM 698 C CA . LYS A 1 90 ? 12.946 1.279 -20.450 1.00 60.28 90 LYS A CA 1
ATOM 699 C C . LYS A 1 90 ? 13.330 -0.194 -20.385 1.00 60.28 90 LYS A C 1
ATOM 701 O O . LYS A 1 90 ? 12.731 -0.916 -19.563 1.00 60.28 90 LYS A O 1
#